Protein AF-A0A969YNU5-F1 (afdb_monomer_lite)

pLDDT: mean 77.43, std 18.39, range [34.69, 96.12]

Foldseek 3Di:
DDDDDPPPDPDDDPLVPDQWDCPCCVPPNDIHGNPDDPCPPCVVVVVLVVVLVVQVVCVVVVHHAQDEDDPPDDPSVVVNVVVCVVVVNCVSYDYDPDPPPPDPDD

Sequence (106 aa):
RFEADEGLKGKYDKTRYHGLNLHSYWYRSTIEFRYHSAVLHNRDEAMQWIIFTQFLVELSEGRIPEILMIPDANKWLKTIYKIYLAFGHLERMRRIAGKTCDGSAS

Radius of gyration: 22.1 Å; chains: 1; bounding box: 49×25×90 Å

Structure (mmCIF, N/CA/C/O backbone):
data_AF-A0A969YNU5-F1
#
_entry.id   AF-A0A969YNU5-F1
#
loop_
_atom_site.group_PDB
_atom_site.id
_atom_site.type_symbol
_atom_site.label_atom_id
_atom_site.label_alt_id
_atom_site.label_comp_id
_atom_site.label_asym_id
_atom_site.label_entity_id
_atom_site.label_seq_id
_atom_site.pdbx_PDB_ins_code
_atom_site.Cartn_x
_atom_site.Cartn_y
_atom_site.Cartn_z
_atom_site.occupancy
_atom_site.B_iso_or_equiv
_atom_site.auth_seq_id
_atom_site.auth_comp_id
_atom_site.auth_asym_id
_atom_site.auth_atom_id
_atom_site.pdbx_PDB_model_num
ATOM 1 N N . ARG A 1 1 ? -10.121 -5.182 -56.291 1.00 39.44 1 ARG A N 1
ATOM 2 C CA . ARG A 1 1 ? -8.840 -5.537 -55.635 1.00 39.44 1 ARG A CA 1
ATOM 3 C C . ARG A 1 1 ? -9.072 -5.354 -54.140 1.00 39.44 1 ARG A C 1
ATOM 5 O O . ARG A 1 1 ? -9.411 -4.246 -53.757 1.00 39.44 1 ARG A O 1
ATOM 12 N N . PHE A 1 2 ? -9.070 -6.447 -53.376 1.00 34.69 2 PHE A N 1
ATOM 13 C CA . PHE A 1 2 ? -9.287 -6.458 -51.923 1.00 34.69 2 PHE A CA 1
ATOM 14 C C . PHE A 1 2 ? -8.148 -5.731 -51.183 1.00 34.69 2 PHE A C 1
ATOM 16 O O . PHE A 1 2 ? -7.001 -5.936 -51.574 1.00 34.69 2 PHE A O 1
ATOM 23 N N . GLU A 1 3 ? -8.544 -4.924 -50.181 1.00 47.28 3 GLU A N 1
ATOM 24 C CA . GLU A 1 3 ? -7.994 -4.704 -48.815 1.00 47.28 3 GLU A CA 1
ATOM 25 C C . GLU A 1 3 ? -6.478 -4.455 -48.616 1.00 47.28 3 GLU A C 1
ATOM 27 O O . GLU A 1 3 ? -5.651 -4.923 -49.382 1.00 47.28 3 GLU A O 1
ATOM 32 N N . ALA A 1 4 ? -5.968 -3.737 -47.610 1.00 46.53 4 ALA A N 1
ATOM 33 C CA . ALA A 1 4 ? -6.448 -3.190 -46.337 1.00 46.53 4 ALA A CA 1
ATOM 34 C C . ALA A 1 4 ? -5.484 -2.053 -45.923 1.00 46.53 4 ALA A C 1
ATOM 36 O O . ALA A 1 4 ? -4.311 -2.142 -46.275 1.00 46.53 4 ALA A O 1
ATOM 37 N N . ASP A 1 5 ? -5.919 -1.073 -45.120 1.00 47.97 5 ASP A N 1
ATOM 38 C CA . ASP A 1 5 ? -5.158 -0.642 -43.925 1.00 47.97 5 ASP A CA 1
ATOM 39 C C . ASP A 1 5 ? -6.004 0.266 -43.005 1.00 47.97 5 ASP A C 1
ATOM 41 O O . ASP A 1 5 ? -5.692 1.427 -42.759 1.00 47.97 5 ASP A O 1
ATOM 45 N N . GLU A 1 6 ? -7.110 -0.264 -42.478 1.00 50.88 6 GLU A N 1
ATOM 46 C CA . GLU A 1 6 ? -7.764 0.305 -41.285 1.00 50.88 6 GLU A CA 1
ATOM 47 C C . GLU A 1 6 ? -7.458 -0.545 -40.032 1.00 50.88 6 GLU A C 1
ATOM 49 O O . GLU A 1 6 ? -8.283 -0.704 -39.136 1.00 50.88 6 GLU A O 1
ATOM 54 N N . GLY A 1 7 ? -6.257 -1.137 -39.954 1.00 46.81 7 GLY A N 1
ATOM 55 C CA . GLY A 1 7 ? -5.921 -2.147 -38.940 1.00 46.81 7 GLY A CA 1
ATOM 56 C C . GLY A 1 7 ? -5.172 -1.659 -37.692 1.00 46.81 7 GLY A C 1
ATOM 57 O O . GLY A 1 7 ? -5.012 -2.425 -36.741 1.00 46.81 7 GLY A O 1
ATOM 58 N N . LEU A 1 8 ? -4.691 -0.412 -37.648 1.00 50.75 8 LEU A N 1
ATOM 59 C CA . LEU A 1 8 ? -3.662 -0.005 -36.672 1.00 50.75 8 LEU A CA 1
ATOM 60 C C . LEU A 1 8 ? -4.121 0.930 -35.539 1.00 50.75 8 LEU A C 1
ATOM 62 O O . LEU A 1 8 ? -3.280 1.477 -34.829 1.00 50.75 8 LEU A O 1
ATOM 66 N N . LYS A 1 9 ? -5.429 1.105 -35.300 1.00 50.19 9 LYS A N 1
ATOM 67 C CA . LYS A 1 9 ? -5.925 2.010 -34.232 1.00 50.19 9 LYS A CA 1
ATOM 68 C C . LYS A 1 9 ? -6.582 1.348 -33.012 1.00 50.19 9 LYS A C 1
ATOM 70 O O . LYS A 1 9 ? -7.004 2.065 -32.113 1.00 50.19 9 LYS A O 1
ATOM 75 N N . GLY A 1 10 ? -6.623 0.015 -32.916 1.00 50.28 10 GLY A N 1
ATOM 76 C CA . GLY A 1 10 ? -7.416 -0.668 -31.874 1.00 50.28 10 GLY A CA 1
ATOM 77 C C . GLY A 1 10 ? -6.677 -1.521 -30.835 1.00 50.28 10 GLY A C 1
ATOM 78 O O . GLY A 1 10 ? -7.313 -1.996 -29.901 1.00 50.28 10 GLY A O 1
ATOM 79 N N . LYS A 1 11 ? -5.366 -1.777 -30.965 1.00 50.94 11 LYS A N 1
ATOM 80 C CA . LYS A 1 11 ? -4.707 -2.878 -30.216 1.00 50.94 11 LYS A CA 1
ATOM 81 C C . LYS A 1 11 ? -3.950 -2.499 -28.940 1.00 50.94 11 LYS A C 1
ATOM 83 O O . LYS A 1 11 ? -3.348 -3.371 -28.314 1.00 50.94 11 LYS A O 1
ATOM 88 N N . TYR A 1 12 ? -4.009 -1.237 -28.530 1.00 50.50 12 TYR A N 1
ATOM 89 C CA . TYR A 1 12 ? -3.506 -0.793 -27.231 1.00 50.50 12 TYR A CA 1
ATOM 90 C C . TYR A 1 12 ? -4.680 -0.272 -26.415 1.00 50.50 12 TYR A C 1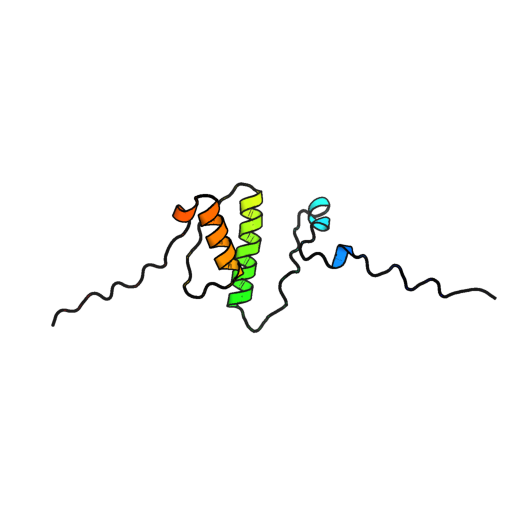
ATOM 92 O O . TYR A 1 12 ? -4.980 0.920 -26.403 1.00 50.50 12 TYR A O 1
ATOM 100 N N . ASP A 1 13 ? -5.382 -1.208 -25.782 1.00 56.66 13 ASP A N 1
ATOM 101 C CA . ASP A 1 13 ? -6.428 -0.887 -24.824 1.00 56.66 13 ASP A CA 1
ATOM 102 C C . ASP A 1 13 ? -5.820 -0.046 -23.689 1.00 56.66 13 ASP A C 1
ATOM 104 O O . ASP A 1 13 ? -4.859 -0.458 -23.027 1.00 56.66 13 ASP A O 1
ATOM 108 N N . LYS A 1 14 ? -6.356 1.164 -23.499 1.00 55.47 14 LYS A N 1
ATOM 109 C CA . LYS A 1 14 ? -5.890 2.142 -22.503 1.00 55.47 14 LYS A CA 1
ATOM 110 C C . LYS A 1 14 ? -5.957 1.579 -21.081 1.00 55.47 14 LYS A C 1
ATOM 112 O O . LYS A 1 14 ? -5.214 2.037 -20.217 1.00 55.47 14 LYS A O 1
ATOM 117 N N . THR A 1 15 ? -6.769 0.545 -20.863 1.00 54.41 15 THR A N 1
ATOM 118 C CA . THR A 1 15 ? -6.888 -0.161 -19.585 1.00 54.41 15 THR A CA 1
ATOM 119 C C . THR A 1 15 ? -5.605 -0.891 -19.165 1.00 54.41 15 THR A C 1
ATOM 121 O O . THR A 1 15 ? -5.385 -1.122 -17.976 1.00 54.41 15 THR A O 1
ATOM 124 N N . ARG A 1 16 ? -4.704 -1.220 -20.108 1.00 54.22 16 ARG A N 1
ATOM 125 C CA . ARG A 1 16 ? -3.473 -1.983 -19.827 1.00 54.22 16 ARG A CA 1
ATOM 126 C C . ARG A 1 16 ? -2.439 -1.197 -19.007 1.00 54.22 16 ARG A C 1
ATOM 128 O O . ARG A 1 16 ? -1.592 -1.822 -18.366 1.00 54.22 16 ARG A O 1
ATOM 135 N N . TYR A 1 17 ? -2.515 0.135 -19.016 1.00 55.09 17 TYR A N 1
ATOM 136 C CA . TYR A 1 17 ? -1.538 1.030 -18.382 1.00 55.09 17 TYR A CA 1
ATOM 137 C C . TYR A 1 17 ? -1.978 1.579 -17.018 1.00 55.09 17 TYR A C 1
ATOM 139 O O . TYR A 1 17 ? -1.306 2.445 -16.459 1.00 55.09 17 TYR A O 1
ATOM 147 N N . HIS A 1 18 ? -3.070 1.073 -16.441 1.00 66.94 18 HIS A N 1
ATOM 148 C CA . HIS A 1 18 ? -3.369 1.337 -15.036 1.00 66.94 18 HIS A CA 1
ATOM 149 C C . HIS A 1 18 ? -2.473 0.453 -14.171 1.00 66.94 18 HIS A C 1
ATOM 151 O O . HIS A 1 18 ? -2.402 -0.760 -14.364 1.00 66.94 18 HIS A O 1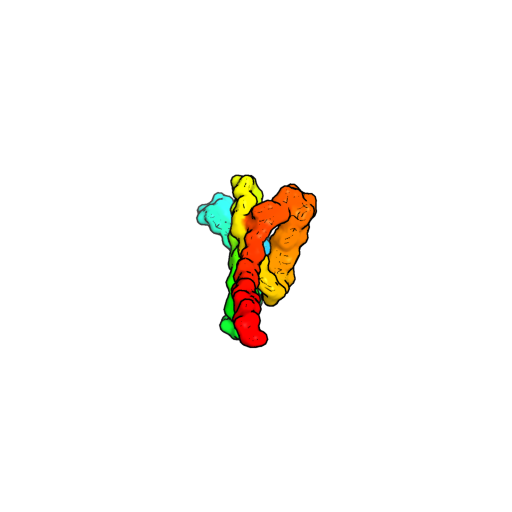
ATOM 157 N N . GLY A 1 19 ? -1.750 1.050 -13.224 1.00 72.56 19 GLY A N 1
ATOM 158 C CA . GLY A 1 19 ? -0.813 0.283 -12.407 1.00 72.56 19 GLY A CA 1
ATOM 159 C C . GLY A 1 19 ? -1.478 -0.574 -11.322 1.00 72.56 19 GLY A C 1
ATOM 160 O O . GLY A 1 19 ? -0.778 -1.257 -10.583 1.00 72.56 19 GLY A O 1
ATOM 161 N N . LEU A 1 20 ? -2.808 -0.567 -11.232 1.00 81.19 20 LEU A N 1
ATOM 162 C CA . LEU A 1 20 ? -3.598 -1.552 -10.506 1.00 81.19 20 LEU A CA 1
ATOM 163 C C . LEU A 1 20 ? -4.569 -2.191 -11.497 1.00 81.19 20 LEU A C 1
ATOM 165 O O . LEU A 1 20 ? -5.443 -1.513 -12.037 1.00 81.19 20 LEU A O 1
ATOM 169 N N . ASN A 1 21 ? -4.407 -3.488 -11.735 1.00 80.06 21 ASN A N 1
ATOM 170 C CA . ASN A 1 21 ? -5.294 -4.265 -12.579 1.00 80.06 21 ASN A CA 1
ATOM 171 C C . ASN A 1 21 ? -6.141 -5.196 -11.707 1.00 80.06 21 ASN A C 1
ATOM 173 O O . ASN A 1 21 ? -5.635 -6.133 -11.087 1.00 80.06 21 ASN A O 1
ATOM 177 N N . LEU A 1 22 ? -7.444 -4.917 -11.685 1.00 81.00 22 LEU A N 1
ATOM 178 C CA . LEU A 1 22 ? -8.437 -5.693 -10.953 1.00 81.00 22 LEU A CA 1
ATOM 179 C C . LEU A 1 22 ? -9.180 -6.695 -11.834 1.00 81.00 22 LEU A C 1
ATOM 181 O O . LEU A 1 22 ? -9.882 -7.533 -11.297 1.00 81.00 22 LEU A O 1
ATOM 185 N N . HIS A 1 23 ? -9.009 -6.688 -13.160 1.00 79.19 23 HIS A N 1
ATOM 186 C CA . HIS A 1 23 ? -9.754 -7.586 -14.050 1.00 79.19 23 HIS A CA 1
ATOM 187 C C . HIS A 1 23 ? -9.647 -9.053 -13.605 1.00 79.19 23 HIS A C 1
ATOM 189 O O . HIS A 1 23 ? -10.642 -9.768 -13.543 1.00 79.19 23 HIS A O 1
ATOM 195 N N . SER A 1 24 ? -8.450 -9.493 -13.217 1.00 76.06 24 SER A N 1
ATOM 196 C CA . SER A 1 24 ? -8.216 -10.866 -12.769 1.00 76.06 24 SER A CA 1
ATOM 197 C C . SER A 1 24 ? -8.917 -11.232 -11.459 1.00 76.06 24 SER A C 1
ATOM 199 O O . SER A 1 24 ? -9.187 -12.410 -11.258 1.00 76.06 24 SER A O 1
ATOM 201 N N . TYR A 1 25 ? -9.280 -10.292 -10.587 1.00 81.62 25 TYR A N 1
ATOM 202 C CA . TYR A 1 25 ? -9.937 -10.641 -9.323 1.00 81.62 25 TYR A CA 1
ATOM 203 C C . TYR A 1 25 ? -11.369 -11.148 -9.549 1.00 81.62 25 TYR A C 1
ATOM 205 O O . TYR A 1 25 ? -11.806 -12.061 -8.862 1.00 81.62 25 TYR A O 1
ATOM 213 N N . TRP A 1 26 ? -12.049 -10.679 -10.599 1.00 77.00 26 TRP A N 1
ATOM 214 C CA . TRP A 1 26 ? -13.435 -11.034 -10.905 1.00 77.00 26 TRP A CA 1
ATOM 215 C C . TRP A 1 26 ? -13.536 -12.425 -11.547 1.00 77.00 26 TRP A C 1
ATOM 217 O O . TRP A 1 26 ? -14.589 -13.051 -11.503 1.00 77.00 26 TRP A O 1
ATOM 227 N N . TYR A 1 27 ? -12.436 -12.922 -12.123 1.00 79.44 27 TYR A N 1
ATOM 228 C CA . TYR A 1 27 ? -12.397 -14.201 -12.840 1.00 79.44 27 TYR A CA 1
ATOM 229 C C . TYR A 1 27 ? -11.470 -15.245 -12.204 1.00 79.44 27 TYR A C 1
ATOM 231 O O . TYR A 1 27 ? -11.581 -16.428 -12.517 1.00 79.44 27 TYR A O 1
ATOM 239 N N . ARG A 1 28 ? -10.499 -14.820 -11.387 1.00 80.69 28 ARG A N 1
ATOM 240 C CA . ARG A 1 28 ? -9.402 -15.652 -10.857 1.00 80.69 28 ARG A CA 1
ATOM 241 C C . ARG A 1 28 ? -8.992 -15.285 -9.427 1.00 80.69 28 ARG A C 1
ATOM 243 O O . ARG A 1 28 ? -8.019 -15.848 -8.937 1.00 80.69 28 ARG A O 1
ATOM 250 N N . SER A 1 29 ? -9.680 -14.341 -8.782 1.00 80.75 29 SER A N 1
ATOM 251 C CA . SER A 1 29 ? -9.383 -13.881 -7.417 1.00 80.75 29 SER A CA 1
ATOM 252 C C . SER A 1 29 ? -7.932 -13.421 -7.203 1.00 80.75 29 SER A C 1
ATOM 254 O O . SER A 1 29 ? -7.378 -13.587 -6.120 1.00 80.75 29 SER A O 1
ATOM 256 N N . THR A 1 30 ? -7.295 -12.836 -8.226 1.00 84.06 30 THR A N 1
ATOM 257 C CA . THR A 1 30 ? -5.942 -12.265 -8.126 1.00 84.06 30 THR A CA 1
ATOM 258 C C . THR A 1 30 ? -5.922 -10.766 -8.408 1.00 84.06 30 THR A C 1
ATOM 260 O O . THR A 1 30 ? -6.621 -10.273 -9.292 1.00 84.06 30 THR A O 1
ATOM 263 N N . ILE A 1 31 ? -5.083 -10.037 -7.670 1.00 84.25 31 ILE A N 1
ATOM 264 C CA . ILE A 1 31 ? -4.845 -8.599 -7.844 1.00 84.25 31 ILE A CA 1
ATOM 265 C C . ILE A 1 31 ? -3.440 -8.409 -8.415 1.00 84.25 31 ILE A C 1
ATOM 267 O O . ILE A 1 31 ? -2.483 -8.999 -7.915 1.00 84.25 31 ILE A O 1
ATOM 271 N N . GLU A 1 32 ? -3.303 -7.583 -9.453 1.00 85.31 32 GLU A N 1
ATOM 272 C CA . GLU A 1 32 ? -2.017 -7.336 -10.107 1.00 85.31 32 GLU A CA 1
ATOM 273 C C . GLU A 1 32 ? -1.620 -5.858 -9.994 1.00 85.31 32 GLU A C 1
ATOM 275 O O . GLU A 1 32 ? -2.243 -4.974 -10.588 1.00 85.31 32 GLU A O 1
ATOM 280 N N . PHE A 1 33 ? -0.542 -5.592 -9.257 1.00 83.75 33 PHE A N 1
ATOM 281 C CA . PHE A 1 33 ? 0.072 -4.270 -9.170 1.00 83.75 33 PHE A CA 1
ATOM 282 C C . PHE A 1 33 ? 1.227 -4.146 -10.178 1.00 83.75 33 PHE A C 1
ATOM 284 O O . PHE A 1 33 ? 2.168 -4.935 -10.150 1.00 83.75 33 PHE A O 1
ATOM 291 N N . ARG A 1 34 ? 1.191 -3.124 -11.040 1.00 81.56 34 ARG A N 1
ATOM 292 C CA . ARG A 1 34 ? 2.149 -2.878 -12.141 1.0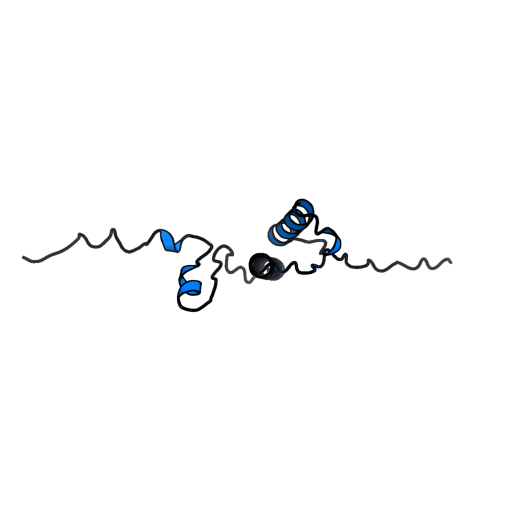0 81.56 34 ARG A CA 1
ATOM 293 C C . ARG A 1 34 ? 2.986 -1.600 -11.974 1.00 81.56 34 ARG A C 1
ATOM 295 O O . ARG A 1 34 ? 3.577 -1.118 -12.934 1.00 81.56 34 ARG A O 1
ATOM 302 N N . TYR A 1 35 ? 3.029 -1.021 -10.774 1.00 72.00 35 TYR A N 1
ATOM 303 C CA . TYR A 1 35 ? 3.701 0.263 -10.504 1.00 72.00 35 TYR A CA 1
ATOM 304 C C . TYR A 1 35 ? 5.195 0.159 -10.144 1.00 72.00 35 TYR A C 1
ATOM 306 O O . TYR A 1 35 ? 5.836 1.189 -9.932 1.00 72.00 35 TYR A O 1
ATOM 314 N N . HIS A 1 36 ? 5.765 -1.047 -10.070 1.00 69.12 36 HIS A N 1
ATOM 315 C CA . HIS A 1 36 ? 7.172 -1.237 -9.715 1.00 69.12 36 HIS A CA 1
ATOM 316 C C . HIS A 1 36 ? 7.958 -1.788 -10.903 1.00 69.12 36 HIS A C 1
ATOM 318 O O . HIS A 1 36 ? 7.635 -2.851 -11.430 1.00 69.12 36 HIS A O 1
ATOM 324 N N . SER A 1 37 ? 8.996 -1.058 -11.324 1.00 67.50 37 SER A N 1
ATOM 325 C CA . SER A 1 37 ? 9.937 -1.545 -12.338 1.00 67.50 37 SER A CA 1
ATOM 326 C C . SER A 1 37 ? 10.610 -2.824 -11.833 1.00 67.50 37 SER A C 1
ATOM 328 O O . SER A 1 37 ? 10.788 -2.992 -10.625 1.00 67.50 37 SER A O 1
ATOM 330 N N . ALA A 1 38 ? 10.987 -3.742 -12.719 1.00 60.97 38 ALA A N 1
ATOM 331 C CA . ALA A 1 38 ? 11.727 -4.944 -12.341 1.00 60.97 38 ALA A CA 1
ATOM 332 C C . ALA A 1 38 ? 13.157 -4.563 -11.907 1.00 60.97 38 ALA A C 1
ATOM 334 O O . ALA A 1 38 ? 14.119 -4.720 -12.653 1.00 60.97 38 ALA A O 1
ATOM 335 N N . VAL A 1 39 ? 13.308 -3.993 -10.710 1.00 61.12 39 VAL A N 1
ATOM 336 C CA . VAL A 1 39 ? 14.601 -3.574 -10.169 1.00 61.12 39 VAL A CA 1
ATOM 337 C C . VAL A 1 39 ? 15.220 -4.765 -9.443 1.00 61.12 39 VAL A C 1
ATOM 339 O O . VAL A 1 39 ? 15.040 -4.944 -8.244 1.00 61.12 39 VAL A O 1
ATOM 342 N N . LEU A 1 40 ? 15.966 -5.593 -10.178 1.00 60.97 40 LEU A N 1
ATOM 343 C CA . LEU A 1 40 ? 16.734 -6.711 -9.604 1.00 60.97 40 LEU A CA 1
ATOM 344 C C . LEU A 1 40 ? 17.889 -6.232 -8.705 1.00 60.97 40 LEU A C 1
ATOM 346 O O . LEU A 1 40 ? 18.346 -6.968 -7.834 1.00 60.97 40 LEU A O 1
ATOM 350 N N . HIS A 1 41 ? 18.349 -4.994 -8.897 1.00 73.19 41 HIS A N 1
ATOM 351 C CA . HIS A 1 41 ? 19.531 -4.453 -8.221 1.00 73.19 41 HIS A CA 1
ATOM 352 C C . HIS A 1 41 ? 19.240 -3.790 -6.867 1.00 73.19 41 HIS A C 1
ATOM 354 O O . HIS A 1 41 ? 20.173 -3.554 -6.107 1.00 73.19 41 HIS A O 1
ATOM 360 N N . ASN A 1 42 ? 17.971 -3.524 -6.537 1.00 81.69 42 ASN A N 1
ATOM 361 C CA . ASN A 1 42 ? 17.567 -2.882 -5.284 1.00 81.69 42 ASN A CA 1
ATOM 362 C C . ASN A 1 42 ? 16.529 -3.740 -4.550 1.00 81.69 42 ASN A C 1
ATOM 364 O O . ASN A 1 42 ? 15.325 -3.475 -4.581 1.00 81.69 42 ASN A O 1
ATOM 368 N N . ARG A 1 43 ? 17.012 -4.822 -3.925 1.00 85.62 43 ARG A N 1
ATOM 369 C CA . ARG A 1 43 ? 16.162 -5.813 -3.246 1.00 85.62 43 ARG A CA 1
ATOM 370 C C . ARG A 1 43 ? 15.320 -5.198 -2.130 1.00 85.62 43 ARG A C 1
ATOM 372 O O . ARG A 1 43 ? 14.150 -5.546 -2.015 1.00 85.62 43 ARG A O 1
ATOM 379 N N . A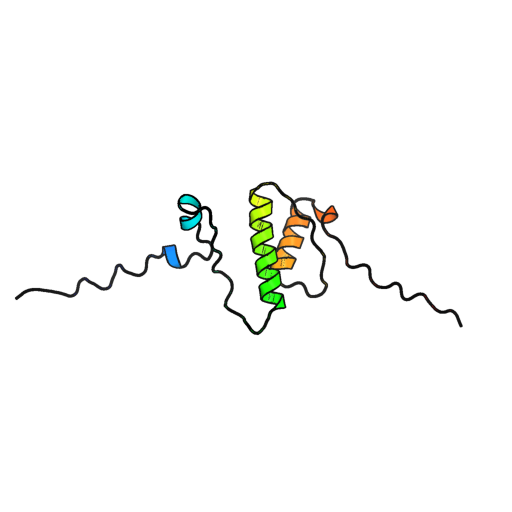SP A 1 44 ? 15.876 -4.267 -1.360 1.00 87.31 44 ASP A N 1
ATOM 380 C CA . ASP A 1 44 ? 15.153 -3.636 -0.251 1.00 87.31 44 ASP A CA 1
ATOM 381 C C . ASP A 1 44 ? 13.981 -2.791 -0.752 1.00 87.31 44 ASP A C 1
ATOM 383 O O . ASP A 1 44 ? 12.905 -2.797 -0.153 1.00 87.31 44 ASP A O 1
ATOM 387 N N . GLU A 1 45 ? 14.145 -2.111 -1.888 1.00 87.44 45 GLU A N 1
ATOM 388 C CA . GLU A 1 45 ? 13.054 -1.363 -2.508 1.00 87.44 45 GLU A CA 1
ATOM 389 C C . GLU A 1 45 ? 11.926 -2.285 -2.979 1.00 87.44 45 GLU A C 1
ATOM 391 O O . GLU A 1 45 ? 10.759 -2.023 -2.670 1.00 87.44 45 GLU A O 1
ATOM 396 N N . ALA A 1 46 ? 12.282 -3.394 -3.636 1.00 86.94 46 ALA A N 1
ATOM 397 C CA . ALA A 1 46 ? 11.328 -4.407 -4.073 1.00 86.94 46 ALA A CA 1
ATOM 398 C C . ALA A 1 46 ? 10.587 -5.051 -2.888 1.00 86.94 46 ALA A C 1
ATOM 400 O O . ALA A 1 46 ? 9.366 -5.203 -2.931 1.00 86.94 46 ALA A O 1
ATOM 401 N N . MET A 1 47 ? 11.288 -5.369 -1.796 1.00 90.00 47 MET A N 1
ATOM 402 C CA . MET A 1 47 ? 10.668 -5.915 -0.586 1.00 90.00 47 MET A CA 1
ATOM 403 C C . MET A 1 47 ? 9.696 -4.925 0.056 1.00 90.00 47 MET A C 1
ATOM 405 O O . MET A 1 47 ? 8.576 -5.293 0.401 1.00 90.00 47 MET A O 1
ATOM 409 N N . GLN A 1 48 ? 10.081 -3.654 0.177 1.00 91.38 48 GLN A N 1
ATOM 410 C CA . GLN A 1 48 ? 9.203 -2.623 0.734 1.00 91.38 48 GLN A CA 1
ATOM 411 C C . GLN A 1 48 ? 7.979 -2.350 -0.155 1.00 91.38 48 GLN A C 1
ATOM 413 O O . GLN A 1 48 ? 6.909 -2.032 0.363 1.00 91.38 48 GLN A O 1
ATOM 418 N N . TRP A 1 49 ? 8.102 -2.518 -1.475 1.00 90.44 49 TRP A N 1
ATOM 419 C CA . TRP A 1 49 ? 6.959 -2.505 -2.389 1.00 90.44 49 TRP A CA 1
ATOM 420 C C . TRP A 1 49 ? 6.005 -3.680 -2.144 1.00 90.44 49 TRP A C 1
ATOM 422 O O . TRP A 1 49 ? 4.801 -3.462 -2.007 1.00 90.44 49 TRP A O 1
ATOM 432 N N . ILE A 1 50 ? 6.533 -4.903 -2.019 1.00 90.00 50 ILE A N 1
ATOM 433 C CA . ILE A 1 50 ? 5.733 -6.101 -1.715 1.00 90.00 50 ILE A CA 1
ATOM 434 C C . ILE A 1 50 ? 4.973 -5.909 -0.397 1.00 90.00 50 ILE A C 1
ATOM 436 O O . ILE A 1 50 ? 3.755 -6.087 -0.363 1.00 90.00 50 ILE A O 1
ATOM 440 N N . ILE A 1 51 ? 5.666 -5.459 0.656 1.00 92.62 51 ILE A N 1
ATOM 441 C CA . ILE A 1 51 ? 5.069 -5.166 1.969 1.00 92.62 51 ILE A CA 1
ATOM 442 C C . ILE A 1 51 ? 3.929 -4.151 1.838 1.00 92.62 51 ILE A C 1
ATOM 444 O O . ILE A 1 51 ? 2.857 -4.355 2.400 1.00 92.62 51 ILE A O 1
ATOM 448 N N . PHE A 1 52 ? 4.129 -3.079 1.070 1.00 93.50 52 PHE A N 1
ATOM 449 C CA . PHE A 1 52 ? 3.093 -2.076 0.835 1.00 93.50 52 PHE A CA 1
ATOM 450 C C . PHE A 1 52 ? 1.870 -2.642 0.112 1.00 93.50 52 PHE A C 1
ATOM 452 O O . PHE A 1 52 ? 0.745 -2.402 0.546 1.00 93.50 52 PHE A O 1
ATOM 459 N N . THR A 1 53 ? 2.061 -3.425 -0.951 1.00 92.75 53 THR A N 1
ATOM 460 C CA . THR A 1 53 ? 0.931 -4.028 -1.672 1.00 92.75 53 THR A CA 1
ATOM 461 C C . THR A 1 53 ? 0.167 -5.039 -0.819 1.00 92.75 53 THR A C 1
ATOM 463 O O . THR A 1 53 ? -1.062 -5.009 -0.822 1.00 92.75 53 THR A O 1
ATOM 466 N N . GLN A 1 54 ? 0.861 -5.861 -0.020 1.00 92.56 54 GLN A N 1
ATOM 467 C CA . GLN A 1 54 ? 0.211 -6.769 0.928 1.00 92.56 54 GLN A CA 1
ATOM 468 C C . GLN A 1 54 ? -0.570 -5.986 1.986 1.00 92.56 54 GLN A C 1
ATOM 470 O O . GLN A 1 54 ? -1.710 -6.328 2.281 1.00 92.56 54 GLN A O 1
ATOM 475 N N . PHE A 1 55 ? 0.008 -4.905 2.516 1.00 95.06 55 PHE A N 1
ATOM 476 C CA . PHE A 1 55 ? -0.668 -4.039 3.474 1.00 95.06 55 PHE A CA 1
ATOM 477 C C . PHE A 1 55 ? -1.989 -3.478 2.924 1.00 95.06 55 PHE A C 1
ATOM 479 O O . PHE A 1 55 ? -2.989 -3.485 3.636 1.00 95.06 55 PHE A O 1
ATOM 486 N N . LEU A 1 56 ? -2.023 -3.029 1.664 1.00 92.50 56 LEU A N 1
ATOM 487 C CA . LEU A 1 56 ? -3.259 -2.536 1.045 1.00 92.50 56 LEU A CA 1
ATOM 488 C C . LEU A 1 56 ? -4.337 -3.623 0.942 1.00 92.50 56 LEU A C 1
ATOM 490 O O . LEU A 1 56 ? -5.510 -3.332 1.167 1.00 92.50 56 LEU A O 1
ATOM 494 N N . VAL A 1 57 ? -3.947 -4.859 0.618 1.00 91.50 57 VAL A N 1
ATOM 495 C CA . VAL A 1 57 ? -4.876 -5.997 0.553 1.00 91.50 57 VAL A CA 1
ATOM 496 C C . VAL A 1 57 ? -5.427 -6.318 1.943 1.00 91.50 57 VAL A C 1
ATOM 498 O O . VAL A 1 57 ? -6.641 -6.378 2.109 1.00 91.50 57 VAL A O 1
ATOM 501 N N . GLU A 1 58 ? -4.565 -6.430 2.955 1.00 94.25 58 GLU A N 1
ATOM 502 C CA . GLU A 1 58 ? -4.974 -6.651 4.350 1.00 94.25 58 GLU A CA 1
ATOM 503 C C . GLU A 1 58 ? -5.950 -5.570 4.835 1.00 94.25 58 GLU A C 1
ATOM 505 O O . GLU A 1 58 ? -7.020 -5.882 5.363 1.00 94.25 58 GLU A O 1
ATOM 510 N N . LEU A 1 59 ? -5.618 -4.300 4.576 1.00 92.88 59 LEU A N 1
ATOM 511 C CA . LEU A 1 59 ? -6.452 -3.162 4.946 1.00 92.88 59 LEU A CA 1
ATOM 512 C C . LEU A 1 59 ? -7.819 -3.207 4.254 1.00 92.88 59 LEU A C 1
ATOM 514 O O . LEU A 1 59 ? -8.830 -2.896 4.880 1.00 92.88 59 LEU A O 1
ATOM 518 N N . SER A 1 60 ? -7.864 -3.625 2.985 1.00 89.62 60 SER A N 1
ATOM 519 C CA . SER A 1 60 ? -9.119 -3.764 2.235 1.00 89.62 60 SER A CA 1
ATOM 520 C C . SER A 1 60 ? -10.057 -4.825 2.821 1.00 89.62 60 SER A C 1
ATOM 522 O O . SER A 1 60 ? -11.271 -4.713 2.679 1.00 89.62 60 SER A O 1
ATOM 524 N N . GLU A 1 61 ? -9.507 -5.804 3.542 1.00 91.81 61 GLU A N 1
ATOM 525 C CA . GLU A 1 61 ? -10.264 -6.835 4.258 1.00 91.81 61 GLU A CA 1
ATOM 526 C C . GLU A 1 61 ? -10.517 -6.465 5.732 1.00 91.81 61 GLU A C 1
ATOM 528 O O . GLU A 1 61 ? -10.917 -7.307 6.536 1.00 91.81 61 GLU A O 1
ATOM 533 N N . GLY A 1 62 ? -10.278 -5.203 6.107 1.00 92.88 62 GLY A N 1
ATOM 534 C CA . GLY A 1 62 ? -10.489 -4.689 7.461 1.00 92.88 62 GLY A CA 1
ATOM 535 C C . GLY A 1 62 ? -9.431 -5.133 8.473 1.00 92.88 62 GLY A C 1
ATOM 536 O O . GLY A 1 62 ? -9.604 -4.919 9.674 1.00 92.88 62 GLY A O 1
ATOM 537 N N . ARG A 1 63 ? -8.331 -5.746 8.020 1.00 95.38 63 ARG A N 1
ATOM 538 C CA . ARG A 1 63 ? -7.212 -6.130 8.885 1.00 95.38 63 ARG A CA 1
ATOM 539 C C . ARG A 1 63 ? -6.188 -5.006 8.928 1.00 95.38 63 ARG A C 1
ATOM 541 O O . ARG A 1 63 ? -5.833 -4.430 7.907 1.00 95.38 63 ARG A O 1
ATOM 548 N N . ILE A 1 64 ? -5.693 -4.700 10.125 1.00 95.31 64 ILE A N 1
ATOM 549 C CA . ILE A 1 64 ? -4.662 -3.679 10.347 1.00 95.31 64 ILE A CA 1
ATOM 550 C C . ILE A 1 64 ? -3.412 -4.408 10.852 1.00 95.31 64 ILE A C 1
ATOM 552 O O . ILE A 1 64 ? -3.342 -4.729 12.042 1.00 95.31 64 ILE A O 1
ATOM 556 N N . PRO A 1 65 ? -2.457 -4.737 9.963 1.00 94.69 65 PRO A N 1
ATOM 557 C CA . PRO A 1 65 ? -1.250 -5.460 10.344 1.00 94.69 65 PRO A CA 1
ATOM 558 C C . PRO A 1 65 ? -0.396 -4.686 11.351 1.00 94.69 65 PRO A C 1
ATOM 560 O O . PRO A 1 65 ? -0.444 -3.462 11.427 1.00 94.69 65 PRO A O 1
ATOM 563 N N . GLU A 1 66 ? 0.442 -5.395 12.099 1.00 94.56 66 GLU A N 1
ATOM 564 C CA . GLU A 1 66 ? 1.564 -4.755 12.787 1.00 94.56 66 GLU A CA 1
ATOM 565 C C . GLU A 1 66 ? 2.745 -4.612 11.827 1.00 94.56 66 GLU A C 1
ATOM 567 O O . GLU A 1 66 ? 3.019 -5.510 11.027 1.00 94.56 66 GLU A O 1
ATOM 572 N N . ILE A 1 67 ? 3.470 -3.495 11.919 1.00 92.50 67 ILE A N 1
ATOM 573 C CA . ILE A 1 67 ? 4.639 -3.228 11.072 1.00 92.50 67 ILE A CA 1
ATOM 574 C C . ILE A 1 67 ? 5.859 -2.859 11.902 1.00 92.50 67 ILE A C 1
ATOM 576 O O . ILE A 1 67 ? 5.768 -2.197 12.937 1.00 92.50 67 ILE A O 1
ATOM 580 N N . LEU A 1 68 ? 7.028 -3.254 11.405 1.00 91.00 68 LEU A N 1
ATOM 581 C CA . LEU A 1 68 ? 8.308 -2.851 11.961 1.00 91.00 68 LEU A CA 1
ATOM 582 C C . LEU A 1 68 ? 8.772 -1.544 11.314 1.00 91.00 68 LEU A C 1
ATOM 584 O O . LEU A 1 68 ? 8.883 -1.443 10.092 1.00 91.00 68 LEU A O 1
ATOM 588 N N . MET A 1 69 ? 9.096 -0.556 12.142 1.00 89.31 69 MET A N 1
ATOM 589 C CA . MET A 1 69 ? 9.756 0.663 11.706 1.00 89.31 69 MET A CA 1
ATOM 590 C C . MET A 1 69 ? 11.226 0.386 11.404 1.00 89.31 69 MET A C 1
ATOM 592 O O . MET A 1 69 ? 12.018 0.155 12.320 1.00 89.31 69 MET A O 1
ATOM 596 N N . ILE A 1 70 ? 11.592 0.471 10.127 1.00 87.81 70 ILE A N 1
ATOM 597 C CA . ILE A 1 70 ? 12.990 0.427 9.686 1.00 87.81 70 ILE A CA 1
ATOM 598 C C . ILE A 1 70 ? 13.537 1.851 9.467 1.00 87.81 70 ILE A C 1
ATOM 600 O O . ILE A 1 70 ? 12.798 2.698 8.947 1.00 87.81 70 ILE A O 1
ATOM 604 N N . PRO A 1 71 ? 14.803 2.131 9.840 1.00 84.00 71 PRO A N 1
ATOM 605 C CA . PRO A 1 71 ? 15.429 3.443 9.640 1.00 84.00 71 PRO A CA 1
ATOM 606 C C . PRO A 1 71 ? 15.462 3.885 8.169 1.00 84.00 71 PRO A C 1
ATOM 608 O O . PRO A 1 71 ? 15.046 4.997 7.848 1.00 84.00 71 PRO A O 1
ATOM 611 N N . ASP A 1 72 ? 15.836 2.980 7.262 1.00 86.81 72 ASP A N 1
ATOM 612 C CA . ASP A 1 72 ? 16.004 3.265 5.828 1.00 86.81 72 ASP A CA 1
ATOM 613 C C . ASP A 1 72 ? 14.731 2.975 5.013 1.00 86.81 72 ASP A C 1
ATOM 615 O O . ASP A 1 72 ? 14.740 2.377 3.933 1.00 86.81 72 ASP A O 1
ATOM 619 N N . ALA A 1 73 ? 13.583 3.396 5.549 1.00 91.56 73 ALA A N 1
ATOM 620 C CA . ALA A 1 73 ? 12.297 3.245 4.881 1.00 91.56 73 ALA A CA 1
ATOM 621 C C . ALA A 1 73 ? 12.223 4.105 3.605 1.00 91.56 73 ALA A C 1
ATOM 623 O O . ALA A 1 73 ? 12.421 5.330 3.617 1.00 91.56 73 ALA A O 1
ATOM 624 N N . ASN A 1 74 ? 11.862 3.471 2.496 1.00 92.44 74 ASN A N 1
ATOM 625 C CA . ASN A 1 74 ? 11.577 4.118 1.228 1.00 92.44 74 ASN A CA 1
ATOM 626 C C . ASN A 1 74 ? 10.163 4.728 1.218 1.00 92.44 74 ASN A C 1
ATOM 628 O O . ASN A 1 74 ? 9.431 4.723 2.213 1.00 92.44 74 ASN A O 1
ATOM 632 N N . LYS A 1 75 ? 9.771 5.292 0.071 1.00 92.44 75 LYS A N 1
ATOM 633 C CA . LYS A 1 75 ? 8.478 5.972 -0.094 1.00 92.44 75 LYS A CA 1
ATOM 634 C C . LYS A 1 75 ? 7.263 5.078 0.196 1.00 92.44 75 LYS A C 1
ATOM 636 O O . LYS A 1 75 ? 6.250 5.595 0.663 1.00 92.44 75 LYS A O 1
ATOM 641 N N . TRP A 1 76 ? 7.353 3.771 -0.044 1.00 93.00 76 TRP A N 1
ATOM 642 C CA . TRP A 1 76 ? 6.248 2.830 0.141 1.00 93.00 76 TRP A CA 1
ATOM 643 C C . TRP A 1 76 ? 5.980 2.596 1.617 1.00 93.00 76 TRP A C 1
ATOM 645 O O . TRP A 1 76 ? 4.876 2.844 2.095 1.00 93.00 76 TRP A O 1
ATOM 655 N N . LEU A 1 77 ? 7.017 2.255 2.374 1.00 94.19 77 LEU A N 1
ATOM 656 C CA . LEU A 1 77 ? 6.873 2.030 3.803 1.00 94.19 77 LEU A CA 1
ATOM 657 C C . LEU A 1 77 ? 6.573 3.334 4.565 1.00 94.19 77 LEU A C 1
ATOM 659 O O . LEU A 1 77 ? 5.716 3.354 5.446 1.00 94.19 77 LEU A O 1
ATOM 663 N N . LYS A 1 78 ? 7.154 4.467 4.138 1.00 95.19 78 LYS A N 1
ATOM 664 C CA . LYS A 1 78 ? 6.770 5.804 4.633 1.00 95.19 78 LYS A CA 1
ATOM 665 C C . LYS A 1 78 ? 5.298 6.133 4.372 1.00 95.19 78 LYS A C 1
ATOM 667 O O . LYS A 1 78 ? 4.686 6.834 5.174 1.00 95.19 78 LYS A O 1
ATOM 672 N N . THR A 1 79 ? 4.721 5.648 3.272 1.00 95.69 79 THR A N 1
ATOM 673 C CA . THR A 1 79 ? 3.284 5.803 3.002 1.00 95.69 79 THR A CA 1
ATOM 674 C C . THR A 1 79 ? 2.452 5.024 4.016 1.00 95.69 79 THR A C 1
ATOM 676 O O . THR A 1 79 ? 1.500 5.586 4.551 1.00 95.69 79 THR A O 1
ATOM 679 N N . ILE A 1 80 ? 2.847 3.795 4.368 1.00 95.94 80 ILE A N 1
ATOM 680 C CA . ILE A 1 80 ? 2.171 3.025 5.426 1.00 95.94 80 ILE A CA 1
ATOM 681 C C . ILE A 1 80 ? 2.213 3.788 6.757 1.00 95.94 80 ILE A C 1
ATOM 683 O O . ILE A 1 80 ? 1.181 3.949 7.401 1.00 95.94 80 ILE A O 1
ATOM 687 N N . TYR A 1 81 ? 3.366 4.351 7.133 1.00 95.06 81 TYR A N 1
ATOM 688 C CA . TYR A 1 81 ? 3.487 5.138 8.369 1.00 95.06 81 TYR A CA 1
ATOM 689 C C . TYR A 1 81 ? 2.528 6.336 8.39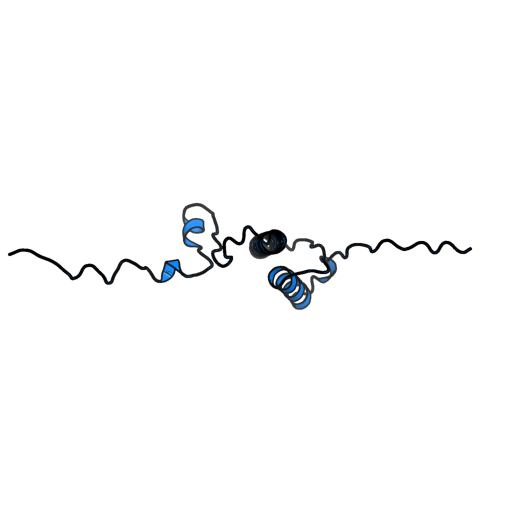4 1.00 95.06 81 TYR A C 1
ATOM 691 O O . TYR A 1 81 ? 1.904 6.616 9.416 1.00 95.06 81 TYR A O 1
ATOM 699 N N . LYS A 1 82 ? 2.377 7.034 7.260 1.00 95.62 82 LYS A N 1
ATOM 700 C CA . LYS A 1 82 ? 1.427 8.148 7.127 1.00 95.62 82 LYS A CA 1
ATOM 701 C C . LYS A 1 82 ? -0.022 7.687 7.257 1.00 95.62 82 LYS A C 1
ATOM 703 O O . LYS A 1 82 ? -0.808 8.388 7.882 1.00 95.62 82 LYS A O 1
ATOM 708 N N . ILE A 1 83 ? -0.363 6.527 6.696 1.00 95.56 83 ILE A N 1
ATOM 709 C CA . ILE A 1 83 ? -1.689 5.917 6.854 1.00 95.56 83 ILE A CA 1
ATOM 710 C C . ILE A 1 83 ? -1.937 5.628 8.340 1.00 95.56 83 ILE A C 1
ATOM 712 O O . ILE A 1 83 ? -2.950 6.056 8.878 1.00 95.56 83 ILE A O 1
ATOM 716 N N . TYR A 1 84 ? -0.990 5.010 9.046 1.00 95.69 84 TYR A N 1
ATOM 717 C CA . TYR A 1 84 ? -1.177 4.663 10.462 1.00 95.69 84 TYR A CA 1
ATOM 718 C C . TYR A 1 84 ? -1.334 5.916 11.318 1.00 95.69 84 TYR A C 1
ATOM 720 O O . TYR A 1 84 ? -2.194 5.956 12.191 1.00 95.69 84 TYR A O 1
ATOM 728 N N . LEU A 1 85 ? -0.558 6.964 11.033 1.00 94.88 85 LEU A N 1
ATOM 729 C CA . LEU A 1 85 ? -0.722 8.261 11.681 1.00 94.88 85 LEU A CA 1
ATOM 730 C C . LEU A 1 85 ? -2.113 8.859 11.422 1.00 94.88 85 LEU A C 1
ATOM 732 O O . LEU A 1 85 ? -2.761 9.310 12.361 1.00 94.88 85 LEU A O 1
ATOM 736 N N . ALA A 1 86 ? -2.573 8.858 10.169 1.00 96.12 86 ALA A N 1
ATOM 737 C CA . ALA A 1 86 ? -3.843 9.469 9.777 1.00 96.12 86 ALA A CA 1
ATOM 738 C C . ALA A 1 86 ? -5.070 8.740 10.348 1.00 96.12 86 ALA A C 1
ATOM 740 O O . ALA A 1 86 ? -6.062 9.387 10.672 1.00 96.12 86 ALA A O 1
ATOM 741 N N . PHE A 1 87 ? -4.999 7.414 10.483 1.00 95.06 87 PHE A N 1
ATOM 742 C CA . PHE A 1 87 ? -6.100 6.584 10.983 1.00 95.06 87 PHE A CA 1
ATOM 743 C C . PHE A 1 87 ? -5.980 6.224 12.474 1.00 95.06 87 PHE A C 1
ATOM 745 O O . PHE A 1 87 ? -6.832 5.517 12.999 1.00 95.06 87 PHE A O 1
ATOM 752 N N . GLY A 1 88 ? -4.959 6.729 13.175 1.00 94.88 88 GLY A N 1
ATOM 753 C CA . GLY A 1 88 ? -4.794 6.499 14.613 1.00 94.88 88 GLY A CA 1
ATOM 754 C C . GLY A 1 88 ? -4.382 5.067 14.970 1.00 94.88 88 GLY A C 1
ATOM 755 O O . GLY A 1 88 ? -4.855 4.536 15.965 1.00 94.88 88 GLY A O 1
ATOM 756 N N . HIS A 1 89 ? -3.514 4.454 14.160 1.00 95.06 89 HIS A N 1
ATOM 757 C CA . HIS A 1 89 ? -3.002 3.083 14.327 1.00 95.06 89 HIS A CA 1
ATOM 758 C C . HIS A 1 89 ? -1.514 3.033 14.703 1.00 95.06 89 HIS A C 1
ATOM 760 O O . HIS A 1 89 ? -0.813 2.061 14.412 1.00 95.06 89 HIS A O 1
ATOM 766 N N . LEU A 1 90 ? -0.978 4.099 15.304 1.00 92.38 90 LEU A N 1
ATOM 767 C CA . LEU A 1 90 ? 0.445 4.180 15.654 1.00 92.38 90 LEU A CA 1
ATOM 768 C C . LEU A 1 90 ? 0.889 3.071 16.620 1.00 92.38 90 LEU A C 1
ATOM 770 O O . LEU A 1 90 ? 2.048 2.666 16.582 1.00 92.38 90 LEU A O 1
ATOM 774 N N . GLU A 1 91 ? -0.014 2.547 17.448 1.00 93.88 91 GLU A N 1
ATOM 775 C CA . GLU A 1 91 ? 0.236 1.435 18.370 1.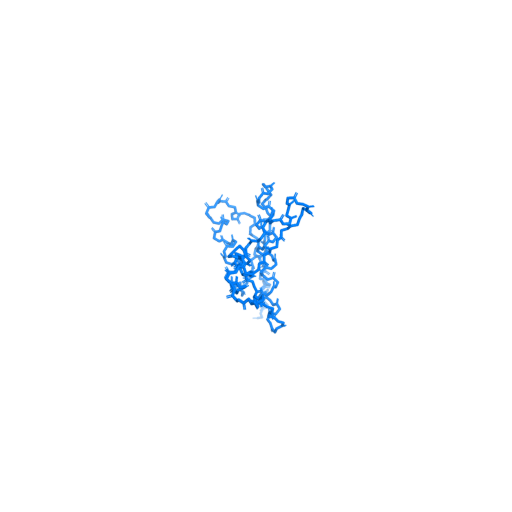00 93.88 91 GLU A CA 1
ATOM 776 C C . GLU A 1 91 ? 0.620 0.132 17.656 1.00 93.88 91 GLU A C 1
ATOM 778 O O . GLU A 1 91 ? 1.284 -0.722 18.240 1.00 93.88 91 GLU A O 1
ATOM 783 N N . ARG A 1 92 ? 0.255 -0.007 16.376 1.00 93.94 92 ARG A N 1
ATOM 784 C CA . ARG A 1 92 ? 0.621 -1.152 15.530 1.00 93.94 92 ARG A CA 1
ATOM 785 C C . ARG A 1 92 ? 2.029 -1.032 14.941 1.00 93.94 92 ARG A C 1
ATOM 787 O O . ARG A 1 92 ? 2.499 -1.960 14.284 1.00 93.94 92 ARG A O 1
ATOM 794 N N . MET A 1 93 ? 2.718 0.092 15.159 1.00 93.38 93 MET A N 1
ATOM 795 C CA . MET A 1 93 ? 4.084 0.318 14.686 1.00 93.38 93 MET A CA 1
ATOM 796 C C . MET A 1 93 ? 5.100 -0.033 15.774 1.00 93.38 93 MET A C 1
ATOM 798 O O . MET A 1 93 ? 5.236 0.673 16.774 1.00 93.38 93 MET A O 1
ATOM 802 N N . ARG A 1 94 ? 5.884 -1.092 15.559 1.00 92.44 94 ARG A N 1
ATOM 803 C CA . ARG A 1 94 ? 6.977 -1.471 16.465 1.00 92.44 94 ARG A CA 1
ATOM 804 C C . ARG A 1 94 ? 8.285 -0.829 16.030 1.00 92.44 94 ARG A C 1
ATOM 806 O O . ARG A 1 94 ? 8.620 -0.829 14.851 1.00 92.44 94 ARG A O 1
ATOM 813 N N . ARG A 1 95 ? 9.069 -0.323 16.980 1.00 85.88 95 ARG A N 1
ATOM 814 C CA . ARG A 1 95 ? 10.450 0.115 16.727 1.00 85.88 95 ARG A CA 1
ATOM 815 C C . ARG A 1 95 ? 11.399 -1.052 16.955 1.00 85.88 95 ARG A C 1
ATOM 817 O O . ARG A 1 95 ? 11.197 -1.827 17.887 1.00 85.88 95 ARG A O 1
ATOM 824 N N . ILE A 1 96 ? 12.447 -1.156 16.140 1.00 77.75 96 ILE A N 1
ATOM 825 C CA . ILE A 1 96 ? 13.583 -2.017 16.481 1.00 77.75 96 ILE A CA 1
ATOM 826 C C . ILE A 1 96 ? 14.165 -1.457 17.779 1.00 77.75 96 ILE A C 1
ATOM 828 O O . ILE A 1 96 ? 14.570 -0.293 17.816 1.00 77.75 96 ILE A O 1
ATOM 832 N N . ALA A 1 97 ? 14.157 -2.250 18.852 1.00 67.81 97 ALA A N 1
ATOM 833 C CA . ALA A 1 97 ? 14.853 -1.882 20.074 1.00 67.81 97 ALA A CA 1
ATOM 834 C C . ALA A 1 97 ? 16.331 -1.685 19.717 1.00 67.81 97 ALA A C 1
ATOM 836 O O . ALA A 1 97 ? 17.000 -2.623 19.278 1.00 67.81 97 ALA A O 1
ATOM 837 N N . GLY A 1 98 ? 16.827 -0.453 19.838 1.00 57.59 98 GLY A N 1
ATOM 838 C CA . GLY A 1 98 ? 18.262 -0.219 19.786 1.00 57.59 98 GLY A CA 1
ATOM 839 C C . GLY A 1 98 ? 18.907 -1.064 20.878 1.00 57.59 98 GLY A C 1
ATOM 840 O O . GLY A 1 98 ? 18.373 -1.130 21.986 1.00 57.59 98 GLY A O 1
ATOM 841 N N . LYS A 1 99 ? 20.027 -1.729 20.575 1.00 47.03 99 LYS A N 1
ATOM 842 C CA . LYS A 1 99 ? 20.876 -2.289 21.629 1.00 47.03 99 LYS A CA 1
ATOM 843 C C . LYS A 1 99 ? 21.142 -1.155 22.615 1.00 47.03 99 LYS A C 1
ATOM 845 O O . LYS A 1 99 ? 21.719 -0.141 22.223 1.00 47.03 99 LYS A O 1
ATOM 850 N N . THR A 1 100 ? 20.693 -1.296 23.856 1.00 43.16 100 THR A N 1
ATOM 851 C CA . THR A 1 100 ? 21.235 -0.494 24.943 1.00 43.16 100 THR A CA 1
ATOM 852 C C . THR A 1 100 ? 22.723 -0.809 24.964 1.00 43.16 100 THR A C 1
ATOM 854 O O . THR A 1 100 ? 23.125 -1.953 25.169 1.00 43.16 100 THR A O 1
ATOM 857 N N . CYS A 1 101 ? 23.554 0.171 24.622 1.00 46.34 101 CYS A N 1
ATOM 858 C CA . CYS A 1 101 ? 24.953 0.107 24.995 1.00 46.34 101 CYS A CA 1
ATOM 859 C C . CYS A 1 101 ? 24.946 0.175 26.521 1.00 46.34 101 CYS A C 1
ATOM 861 O O . CYS A 1 101 ? 24.782 1.260 27.078 1.00 46.34 101 CYS A O 1
ATOM 863 N N . ASP A 1 102 ? 25.023 -0.978 27.183 1.00 44.62 102 ASP A N 1
ATOM 864 C CA . ASP A 1 102 ? 25.297 -1.024 28.610 1.00 44.62 102 ASP A CA 1
ATOM 865 C C . ASP A 1 102 ? 26.626 -0.303 28.813 1.00 44.62 102 ASP A C 1
ATOM 867 O O . ASP A 1 102 ? 27.673 -0.722 28.312 1.00 44.62 102 ASP A O 1
ATOM 871 N N . GLY A 1 103 ? 26.552 0.854 29.467 1.00 47.56 103 GLY A N 1
ATOM 872 C CA . GLY A 1 103 ? 27.720 1.599 29.884 1.00 47.56 103 GLY A CA 1
ATOM 873 C C . GLY A 1 103 ? 28.521 0.728 30.837 1.00 47.56 103 GLY A C 1
ATOM 874 O O . GLY A 1 103 ? 28.170 0.595 32.006 1.00 47.56 103 GLY A O 1
ATOM 875 N N . SER A 1 104 ? 29.604 0.142 30.335 1.00 45.09 104 SER A N 1
ATOM 876 C CA . SER A 1 104 ? 30.707 -0.309 31.166 1.00 45.09 104 SER A CA 1
ATOM 877 C C . SER A 1 104 ? 31.301 0.931 31.829 1.00 45.09 104 SER A C 1
ATOM 879 O O . SER A 1 104 ? 32.062 1.674 31.208 1.00 45.09 104 SER A O 1
ATOM 881 N N . ALA A 1 105 ? 30.885 1.182 33.067 1.00 49.53 105 ALA A N 1
ATOM 882 C CA . ALA A 1 105 ? 31.626 2.030 33.977 1.00 49.53 105 ALA A CA 1
ATOM 883 C C . ALA A 1 105 ? 32.966 1.337 34.264 1.00 49.53 105 ALA A C 1
ATOM 885 O O . ALA A 1 105 ? 32.985 0.239 34.824 1.00 49.53 105 ALA A O 1
ATOM 886 N N . SER A 1 106 ? 34.049 1.983 33.836 1.00 44.78 106 SER A N 1
ATOM 887 C CA . SER A 1 106 ? 35.415 1.762 34.311 1.00 44.78 106 SER A CA 1
ATOM 888 C C . SER A 1 106 ? 35.858 3.006 35.063 1.00 44.78 106 SER A C 1
ATOM 890 O O . SER A 1 106 ? 35.507 4.111 34.586 1.00 44.78 106 SER A O 1
#

Secondary structure (DSSP, 8-state):
-------SSSSS-GGGG-SEE-HHHHHHS--EE--S---TT-HHHHHHHHHHHHHHHHHHTT----EEE-TT--HHHHHHHHHHHHHT-GGGEEEP----------